Protein AF-A0A2E0QVN0-F1 (afdb_monomer)

Foldseek 3Di:
DDPVVVVVVVVVVVVVVVVVVVCVVQQDWDWDADPNDIDIDRRVCVVVVVVVVVVVVVVVVVVVVVCVVDPDPPPPPDPDDDDPDDDD

Solvent-accessible surface area (backbone atoms only — not comparable to full-atom values): 5445 Å² total; per-residue (Å²): 132,57,71,67,58,54,51,52,52,50,53,51,52,50,53,50,52,52,50,51,52,53,49,66,76,32,62,52,72,39,78,47,76,57,98,88,46,76,46,79,43,44,37,50,58,53,53,51,49,50,52,52,50,50,50,54,52,49,53,50,52,51,53,54,53,52,54,68,74,51,71,75,80,69,79,74,85,71,80,84,88,81,84,86,79,71,93,130

Sequence (88 aa):
MTTIHKIKWFTLSFIAVLFVVLVTQNTGVTTIQFLGWQMEAPRMIVISGAGLGGFLAGILAVLLLQRNRYPSHRPSTRPSPSETTMEM

pLDDT: mean 79.75, std 14.36, range [42.5, 95.56]

Nearest PDB structures (foldseek):
  2zqm-assembly1_A  TM=6.041E-01  e=7.043E+00  Thermococcus sp. JCM 11816
  1fxk-assembly1_B  TM=5.352E-01  e=9.216E+00  Methanothermobacter thermautotrophicus
  2l6r-assembly1_A  TM=3.809E-01  e=3.845E+00  Lambdavirus lambda

Radius of gyration: 28.96 Å; Cα contacts (8 Å, |Δi|>4): 29; chains: 1; bounding box: 53×73×67 Å

Mean predicted aligned error: 14.55 Å

Secondary structure (DSSP, 8-state):
--HHHHHHHHHHHHHHHHHHHHHHHT-SEEEEEETTEEEEEEHHHHHHHHHHHHHHHHHHHHHHHHHHHS-------PPP--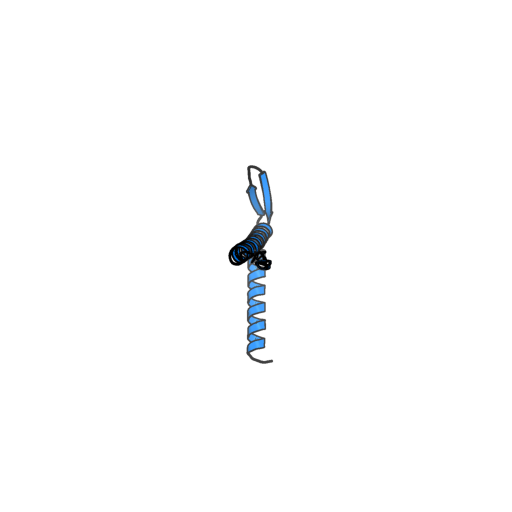------

Structure (mmCIF, N/CA/C/O backbone):
data_AF-A0A2E0QVN0-F1
#
_entry.id   AF-A0A2E0QVN0-F1
#
loop_
_atom_site.group_PDB
_atom_site.id
_atom_site.type_symbol
_atom_site.label_atom_id
_atom_site.label_alt_id
_atom_site.label_comp_id
_atom_site.label_asym_id
_atom_site.label_entity_id
_atom_site.label_seq_id
_atom_site.pdbx_PDB_ins_code
_atom_site.Cartn_x
_atom_site.Cartn_y
_atom_site.Cartn_z
_atom_site.occupancy
_atom_site.B_iso_or_equiv
_atom_site.auth_seq_id
_atom_site.auth_comp_id
_atom_site.auth_asym_id
_atom_site.auth_atom_id
_atom_site.pdbx_PDB_model_num
ATOM 1 N N . MET A 1 1 ? -8.042 -24.782 -23.897 1.00 56.94 1 MET A N 1
ATOM 2 C CA . MET A 1 1 ? -7.321 -24.008 -22.855 1.00 56.94 1 MET A CA 1
ATOM 3 C C . MET A 1 1 ? -5.921 -24.575 -22.692 1.00 56.94 1 MET A C 1
ATOM 5 O O . MET A 1 1 ? -5.796 -25.714 -22.259 1.00 56.94 1 MET A O 1
ATOM 9 N N . THR A 1 2 ? -4.887 -23.822 -23.072 1.00 72.56 2 THR A N 1
ATOM 10 C CA . THR A 1 2 ? -3.488 -24.262 -22.932 1.00 72.56 2 THR A CA 1
ATOM 11 C C . THR A 1 2 ? -3.087 -24.336 -21.457 1.00 72.56 2 THR A C 1
ATOM 13 O O . THR A 1 2 ? -3.623 -23.609 -20.620 1.00 72.56 2 THR A O 1
ATOM 16 N N . THR A 1 3 ? -2.143 -25.211 -21.119 1.00 79.62 3 THR A N 1
ATOM 17 C CA . THR A 1 3 ? -1.654 -25.459 -19.748 1.00 79.62 3 THR A CA 1
ATOM 18 C C . THR A 1 3 ? -1.215 -24.169 -19.042 1.00 79.62 3 THR A C 1
ATOM 20 O O . THR A 1 3 ? -1.484 -23.976 -17.861 1.00 79.62 3 THR A O 1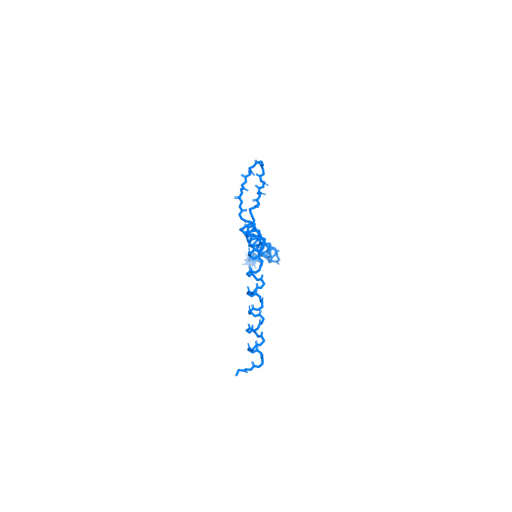
ATOM 23 N N . ILE A 1 4 ? -0.653 -23.228 -19.807 1.00 80.44 4 ILE A N 1
ATOM 24 C CA . ILE A 1 4 ? -0.251 -21.888 -19.356 1.00 80.44 4 ILE A CA 1
ATOM 25 C C . ILE A 1 4 ? -1.443 -21.060 -18.852 1.00 80.44 4 ILE A C 1
ATOM 27 O O . ILE A 1 4 ? -1.330 -20.383 -17.833 1.00 80.44 4 ILE A O 1
ATOM 31 N N . HIS A 1 5 ? -2.598 -21.120 -19.523 1.00 75.12 5 HIS A N 1
ATOM 32 C CA . HIS A 1 5 ? -3.791 -20.402 -19.065 1.00 75.12 5 HIS A CA 1
ATOM 33 C C . HIS A 1 5 ? -4.312 -20.985 -17.749 1.00 75.12 5 HIS A C 1
ATOM 35 O O . HIS A 1 5 ? -4.666 -20.227 -16.853 1.00 75.12 5 HIS A O 1
ATOM 41 N N . LYS A 1 6 ? -4.300 -22.315 -17.594 1.00 79.25 6 LYS A N 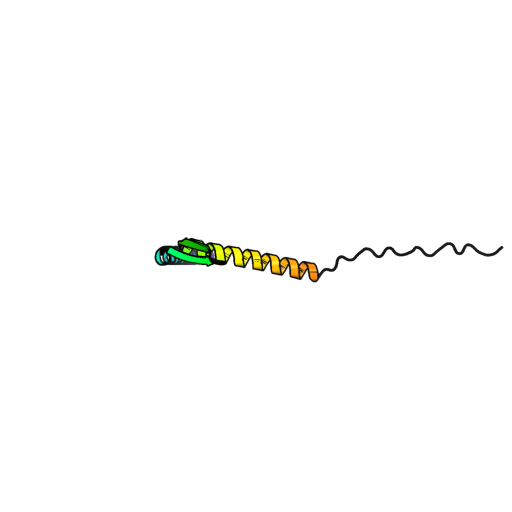1
ATOM 42 C CA . LYS A 1 6 ? -4.715 -22.972 -16.343 1.00 79.25 6 LYS A CA 1
ATOM 43 C C . LYS A 1 6 ? -3.816 -22.583 -15.167 1.00 79.25 6 LYS A C 1
ATOM 45 O O . LYS A 1 6 ? -4.333 -22.252 -14.107 1.00 79.25 6 LYS A O 1
ATOM 50 N N . ILE A 1 7 ? -2.496 -22.555 -15.374 1.00 89.06 7 ILE A N 1
ATOM 51 C CA . ILE A 1 7 ? -1.528 -22.130 -14.350 1.00 89.06 7 ILE A CA 1
ATOM 52 C C . ILE A 1 7 ? -1.757 -20.669 -13.967 1.00 89.06 7 ILE A C 1
ATOM 54 O O . ILE A 1 7 ? -1.852 -20.370 -12.786 1.00 89.06 7 ILE A O 1
ATOM 58 N N . LYS A 1 8 ? -1.933 -19.768 -14.944 1.00 88.38 8 LYS A N 1
ATOM 59 C CA . LYS A 1 8 ? -2.234 -18.354 -14.672 1.00 88.38 8 LYS A CA 1
ATOM 60 C C . LYS A 1 8 ? -3.465 -18.180 -13.784 1.00 88.38 8 LYS A C 1
ATOM 62 O O . LYS A 1 8 ? -3.398 -17.449 -12.802 1.00 88.38 8 LYS A O 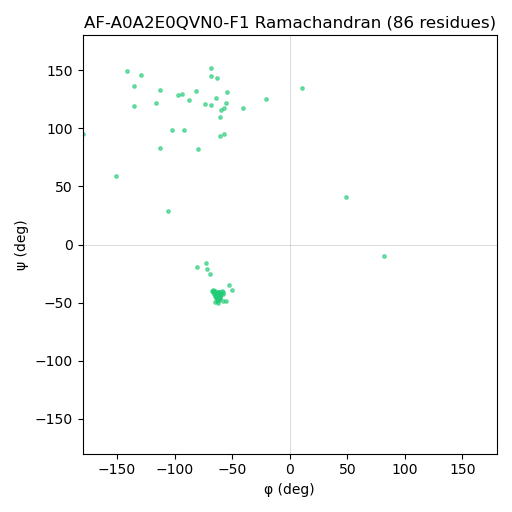1
ATOM 67 N N . TRP A 1 9 ? -4.565 -18.860 -14.106 1.00 89.88 9 TRP A N 1
ATOM 68 C CA . TRP A 1 9 ? -5.795 -18.791 -13.313 1.00 89.88 9 TRP A CA 1
ATOM 69 C C . TRP A 1 9 ? -5.632 -19.409 -11.926 1.00 89.88 9 TRP A C 1
ATOM 71 O O . TRP A 1 9 ? -6.124 -18.847 -10.951 1.00 89.88 9 TRP A O 1
ATOM 81 N N . PHE A 1 10 ? -4.898 -20.516 -11.821 1.00 91.62 10 PHE A N 1
ATOM 82 C CA . PHE A 1 10 ? -4.590 -21.135 -10.538 1.00 91.62 10 PHE A CA 1
ATOM 83 C C . PHE A 1 10 ? -3.749 -20.211 -9.651 1.00 91.62 10 PHE A C 1
ATOM 85 O O . PHE A 1 10 ? -4.109 -19.965 -8.504 1.00 91.62 10 PHE A O 1
ATOM 92 N N . THR A 1 11 ? -2.674 -19.631 -10.189 1.00 91.69 11 THR A N 1
ATOM 93 C CA . THR A 1 11 ? -1.829 -18.668 -9.474 1.00 91.69 11 THR A CA 1
ATOM 94 C C . THR A 1 11 ? -2.620 -17.431 -9.066 1.00 91.69 11 THR A C 1
ATOM 96 O O . THR A 1 11 ? -2.506 -16.990 -7.928 1.00 91.69 11 THR A O 1
ATOM 99 N N . LEU A 1 12 ? -3.459 -16.893 -9.955 1.00 92.75 12 LEU A N 1
ATOM 100 C CA . LEU A 1 12 ? -4.306 -15.744 -9.641 1.00 92.75 12 LEU A CA 1
ATOM 101 C C . LEU A 1 12 ? -5.283 -16.066 -8.503 1.00 92.75 12 LEU A C 1
ATOM 103 O O . LEU A 1 12 ? -5.403 -15.289 -7.560 1.00 92.75 12 LEU A O 1
ATOM 107 N N . SER A 1 13 ? -5.928 -17.235 -8.557 1.00 92.44 13 SER A N 1
ATOM 108 C CA . SER A 1 13 ? -6.823 -17.703 -7.498 1.00 92.44 13 SER A CA 1
ATOM 109 C C . SER A 1 13 ? -6.081 -17.894 -6.175 1.00 92.44 13 SER A C 1
ATOM 111 O O . SER A 1 13 ? -6.599 -17.527 -5.126 1.00 92.44 13 SER A O 1
ATOM 113 N N . PHE A 1 14 ? -4.865 -18.440 -6.209 1.00 94.25 14 PHE A N 1
ATOM 114 C CA . PHE A 1 14 ? -4.040 -18.630 -5.020 1.00 94.25 14 PHE A CA 1
ATOM 115 C C . PHE A 1 14 ? -3.642 -17.293 -4.381 1.00 94.25 14 PHE A C 1
ATOM 117 O O . PHE A 1 14 ? -3.805 -17.112 -3.176 1.00 94.25 14 PHE A O 1
ATOM 124 N N . ILE A 1 15 ? -3.202 -16.325 -5.192 1.00 92.88 15 ILE A N 1
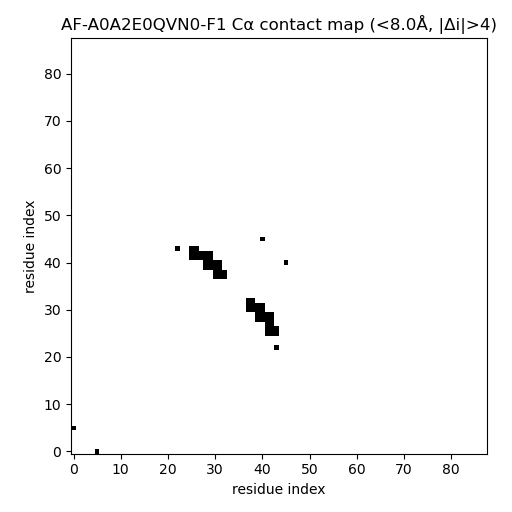ATOM 125 C CA . ILE A 1 15 ? -2.902 -14.959 -4.739 1.00 92.88 15 ILE A CA 1
ATOM 126 C C . ILE A 1 15 ? -4.151 -14.304 -4.140 1.00 92.88 15 ILE A C 1
ATOM 128 O O . ILE A 1 15 ? -4.063 -13.673 -3.090 1.00 92.88 15 ILE A O 1
ATOM 132 N N . ALA A 1 16 ? -5.316 -14.477 -4.767 1.00 91.44 16 ALA A N 1
ATOM 133 C CA . ALA A 1 16 ? -6.568 -13.924 -4.265 1.00 91.44 16 ALA A CA 1
ATOM 134 C C . ALA A 1 16 ? -6.946 -14.504 -2.892 1.00 91.44 16 ALA A C 1
ATOM 136 O O . ALA A 1 16 ? -7.290 -13.751 -1.985 1.00 91.44 16 ALA A O 1
ATOM 137 N N . VAL A 1 17 ? -6.828 -15.823 -2.704 1.00 93.69 17 VAL A N 1
ATOM 138 C CA . VAL A 1 17 ? -7.088 -16.464 -1.404 1.00 93.69 17 VAL A CA 1
ATOM 139 C C . VAL A 1 17 ? -6.105 -15.970 -0.344 1.00 93.69 17 VAL A C 1
ATOM 141 O O . VAL A 1 17 ? -6.528 -15.608 0.752 1.00 93.69 17 VAL A O 1
ATOM 144 N N . LEU A 1 18 ? -4.812 -15.888 -0.671 1.00 91.56 18 LEU A N 1
ATOM 145 C CA . LEU A 1 18 ? -3.808 -15.332 0.239 1.00 91.56 18 LEU A CA 1
ATOM 146 C C . LEU A 1 18 ? -4.134 -13.892 0.637 1.00 91.56 18 LEU A C 1
ATOM 148 O O . LEU A 1 18 ? -4.025 -13.543 1.810 1.00 91.56 18 LEU A O 1
ATOM 152 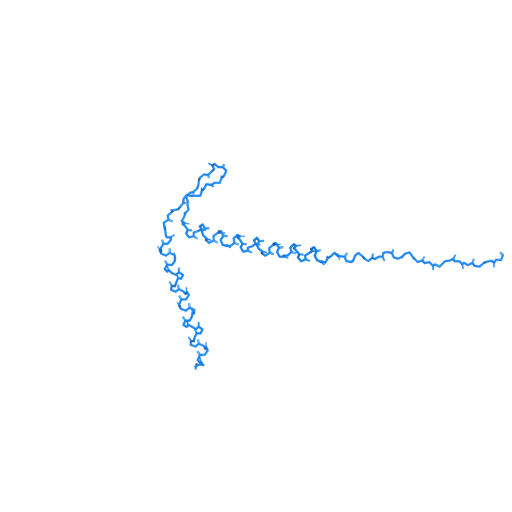N N . PHE A 1 19 ? -4.572 -13.072 -0.317 1.00 85.62 19 PHE A N 1
ATOM 153 C CA . PHE A 1 19 ? -4.984 -11.700 -0.051 1.00 85.62 19 PHE A CA 1
ATOM 154 C C . PHE A 1 19 ? -6.179 -11.644 0.907 1.00 85.62 19 PHE A C 1
ATOM 156 O O . PHE A 1 19 ? -6.149 -10.889 1.875 1.00 85.62 19 PHE A O 1
ATOM 163 N N . VAL A 1 20 ? -7.199 -12.483 0.703 1.00 87.44 20 VAL A N 1
ATOM 164 C CA . VAL A 1 20 ? -8.364 -12.561 1.601 1.00 87.44 20 VAL A CA 1
ATOM 165 C C . VAL A 1 20 ? -7.957 -12.973 3.015 1.00 87.44 20 VAL A C 1
ATOM 167 O O . VAL A 1 20 ? -8.397 -12.338 3.975 1.00 87.44 20 VAL A O 1
ATOM 170 N N . VAL A 1 21 ? -7.100 -13.990 3.159 1.00 88.19 21 VAL A N 1
ATOM 171 C CA . VAL A 1 21 ? -6.578 -14.434 4.464 1.00 88.19 21 VAL A CA 1
ATOM 172 C C . VAL A 1 21 ? -5.805 -13.308 5.145 1.00 88.19 21 VAL A C 1
ATOM 174 O O . VAL A 1 21 ? -6.023 -13.028 6.323 1.00 88.19 21 VAL A O 1
ATOM 177 N N . LEU A 1 22 ? -4.951 -12.610 4.396 1.00 82.12 22 LEU A N 1
ATOM 178 C CA . LEU A 1 22 ? -4.190 -11.475 4.901 1.00 82.12 22 LEU A CA 1
ATOM 179 C C . LEU A 1 22 ? -5.116 -10.349 5.386 1.00 82.12 22 LEU A C 1
ATOM 181 O O . LEU A 1 22 ? -4.902 -9.823 6.474 1.00 82.12 22 LEU A O 1
ATOM 185 N N . VAL A 1 23 ? -6.183 -10.036 4.645 1.00 79.62 23 VAL A N 1
ATOM 186 C CA . VAL A 1 23 ? -7.192 -9.044 5.051 1.00 79.62 23 VAL A CA 1
ATOM 187 C C . VAL A 1 23 ? -7.893 -9.468 6.340 1.00 79.62 23 VAL A C 1
ATOM 189 O O . VAL A 1 23 ? -7.960 -8.682 7.283 1.00 79.62 23 VAL A O 1
ATOM 192 N N . THR A 1 24 ? -8.391 -10.706 6.404 1.00 81.19 24 THR A N 1
ATOM 193 C CA . THR A 1 24 ? -9.159 -11.198 7.563 1.00 81.19 24 THR A CA 1
ATOM 194 C C . THR A 1 24 ? -8.312 -11.282 8.828 1.00 81.19 24 THR A C 1
ATOM 196 O O . THR A 1 24 ? -8.777 -10.879 9.895 1.00 81.19 24 THR A O 1
ATOM 199 N N . GLN A 1 25 ? -7.058 -11.725 8.719 1.00 83.12 25 GLN A N 1
ATOM 200 C CA . GLN A 1 25 ? -6.127 -11.790 9.850 1.00 83.12 25 GLN A CA 1
ATOM 201 C C . GLN A 1 25 ? -5.681 -10.405 10.345 1.00 83.12 25 GLN A C 1
ATOM 203 O O . GLN A 1 25 ? -5.342 -10.251 11.517 1.00 83.12 25 GLN A O 1
ATOM 208 N N . ASN A 1 26 ? -5.703 -9.384 9.483 1.00 78.00 26 ASN A N 1
ATOM 209 C CA . ASN A 1 26 ? -5.247 -8.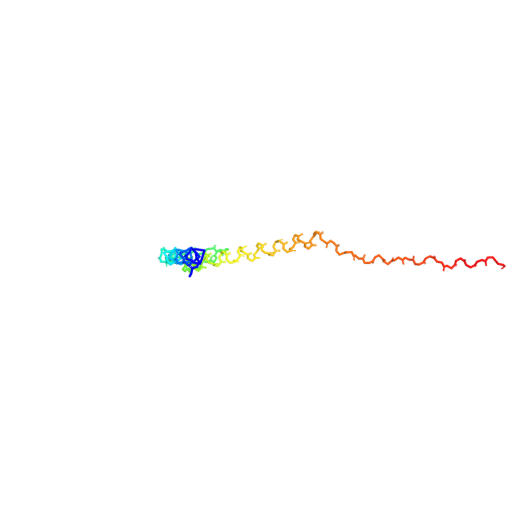027 9.802 1.00 78.00 26 ASN A CA 1
ATOM 210 C C . ASN A 1 26 ? -6.406 -7.029 9.985 1.00 78.00 26 ASN A C 1
ATOM 212 O O . ASN A 1 26 ? -6.245 -5.826 9.771 1.00 78.00 26 ASN A O 1
ATOM 216 N N . THR A 1 27 ? -7.571 -7.515 10.420 1.00 73.44 27 THR A N 1
ATOM 217 C CA . THR A 1 27 ? -8.750 -6.691 10.753 1.00 73.44 27 THR A CA 1
ATOM 218 C C . THR A 1 27 ? -8.601 -5.895 12.048 1.00 73.44 27 THR A C 1
ATOM 220 O O . THR A 1 27 ? -9.349 -4.946 12.272 1.00 73.44 27 THR A O 1
ATOM 223 N N . GLY A 1 28 ? -7.635 -6.242 12.902 1.00 81.50 28 GLY A N 1
ATOM 224 C CA . GLY A 1 28 ? -7.421 -5.530 14.157 1.00 81.50 28 GLY A CA 1
ATOM 225 C C . GLY A 1 28 ? -7.015 -4.070 13.940 1.00 81.50 28 GLY A C 1
ATOM 226 O O . GLY A 1 28 ? -6.233 -3.754 13.040 1.00 81.50 28 GLY A O 1
ATOM 227 N N . VAL A 1 29 ? -7.502 -3.189 14.810 1.00 86.12 29 VAL A N 1
ATOM 228 C CA . VAL A 1 29 ? -7.059 -1.793 14.878 1.00 86.12 29 VAL A CA 1
ATOM 229 C C . VAL A 1 29 ? -5.614 -1.711 15.372 1.00 86.12 29 VAL A C 1
ATOM 231 O O . VAL A 1 29 ? -5.168 -2.541 16.166 1.00 86.12 29 VAL A O 1
ATOM 234 N N . THR A 1 30 ? -4.862 -0.745 14.853 1.00 86.00 30 THR A N 1
ATOM 235 C CA . THR A 1 30 ? -3.534 -0.377 15.346 1.00 86.00 30 THR A CA 1
ATOM 236 C C . THR A 1 30 ? -3.485 1.119 15.583 1.00 86.00 30 THR A C 1
ATOM 238 O O . THR A 1 30 ? -4.083 1.899 14.839 1.00 86.00 30 THR A O 1
ATOM 241 N N . THR A 1 31 ? -2.739 1.515 16.603 1.00 87.88 31 THR A N 1
ATOM 242 C CA . THR A 1 31 ? -2.463 2.920 16.883 1.00 87.88 31 THR A CA 1
ATOM 243 C C . THR A 1 31 ? -1.228 3.340 16.096 1.00 87.88 31 THR A C 1
ATOM 245 O O . THR A 1 31 ? -0.171 2.717 16.194 1.00 87.88 31 THR A O 1
ATOM 248 N N . ILE A 1 32 ? -1.367 4.386 15.291 1.00 85.31 32 ILE A N 1
ATOM 249 C CA . ILE A 1 32 ? -0.270 5.075 14.621 1.00 85.31 32 ILE A CA 1
ATOM 250 C C . ILE A 1 32 ? 0.070 6.289 15.476 1.00 85.31 32 ILE A C 1
ATOM 252 O O . ILE A 1 32 ? -0.815 7.080 15.799 1.00 85.31 32 ILE A O 1
ATOM 256 N N . GLN A 1 33 ? 1.346 6.450 15.822 1.00 89.25 33 GLN A N 1
ATOM 257 C CA . GLN A 1 33 ? 1.832 7.636 16.516 1.00 89.25 33 GLN A CA 1
ATOM 258 C C . GLN A 1 33 ? 2.820 8.387 15.626 1.00 89.25 33 GLN A C 1
ATOM 260 O O . GLN A 1 33 ? 3.840 7.835 15.218 1.00 89.25 33 GLN A O 1
ATOM 265 N N . PHE A 1 34 ? 2.527 9.652 15.339 1.00 83.31 34 PHE A N 1
ATOM 266 C CA . PHE A 1 34 ? 3.395 10.521 14.553 1.00 83.31 34 PHE A CA 1
ATOM 267 C C . PHE A 1 34 ? 3.503 11.893 15.212 1.00 83.31 34 PHE A C 1
ATOM 269 O O . PHE A 1 34 ? 2.499 12.574 15.386 1.00 83.31 34 PHE A O 1
ATOM 276 N N . LEU A 1 35 ? 4.720 12.294 15.597 1.00 86.06 35 LEU A N 1
ATOM 277 C CA . LEU A 1 35 ? 4.999 13.591 16.241 1.00 86.06 35 LEU A CA 1
ATOM 278 C C . LEU A 1 35 ? 4.046 13.916 17.416 1.00 86.06 35 LEU A C 1
ATOM 280 O O . LEU A 1 35 ? 3.583 15.039 17.582 1.00 86.06 35 LEU A O 1
ATOM 284 N N . GLY A 1 36 ? 3.730 12.911 18.236 1.00 87.06 36 GLY A N 1
ATOM 285 C CA . GLY A 1 36 ? 2.828 13.064 19.384 1.00 87.06 36 GLY A CA 1
ATOM 286 C C . GLY A 1 36 ? 1.335 13.006 19.047 1.00 87.06 36 GLY A C 1
ATOM 287 O O . GLY A 1 36 ? 0.528 12.866 19.960 1.00 87.06 36 GLY A O 1
ATOM 288 N N . TRP A 1 37 ? 0.955 13.022 17.769 1.00 87.06 37 TRP A N 1
ATOM 289 C CA . TRP A 1 37 ? -0.413 12.746 17.344 1.00 87.06 37 TRP A CA 1
ATOM 290 C C . TRP A 1 37 ? -0.656 11.238 17.289 1.00 87.06 37 TRP A C 1
ATOM 292 O O . TRP A 1 37 ? 0.162 10.493 16.744 1.00 87.06 37 TRP A O 1
ATOM 302 N N . GLN A 1 38 ? -1.765 10.792 17.876 1.00 89.88 38 GLN A N 1
ATOM 303 C CA . GLN A 1 38 ? -2.188 9.396 17.869 1.00 89.88 38 GLN A CA 1
ATOM 304 C C . GLN A 1 38 ? -3.466 9.251 17.052 1.00 89.88 38 GLN A C 1
ATOM 306 O O . GLN A 1 38 ? -4.413 10.020 17.215 1.00 89.88 38 GLN A O 1
ATOM 311 N N . MET A 1 39 ? -3.481 8.252 16.178 1.00 86.81 39 MET A N 1
ATOM 312 C CA . MET A 1 39 ? -4.637 7.900 15.367 1.00 86.81 39 MET A CA 1
ATOM 313 C C . MET A 1 39 ? -4.816 6.389 15.379 1.00 86.81 39 MET A C 1
ATOM 315 O O . MET A 1 39 ? -3.856 5.640 15.210 1.00 86.81 39 MET A O 1
ATOM 319 N N . GLU A 1 40 ? -6.051 5.937 15.538 1.00 89.31 40 GLU A N 1
ATOM 320 C CA . GLU A 1 40 ? -6.396 4.531 15.384 1.00 89.31 40 GLU A CA 1
ATOM 321 C C . GLU A 1 40 ? -6.870 4.273 13.960 1.00 89.31 40 GLU A C 1
ATOM 323 O O . GLU A 1 40 ? -7.729 4.978 13.428 1.00 89.31 40 GLU A O 1
ATOM 328 N N . ALA A 1 41 ? -6.296 3.256 13.330 1.00 84.12 41 ALA A N 1
ATOM 329 C CA . ALA A 1 41 ? -6.697 2.830 12.003 1.00 84.12 41 ALA A CA 1
ATOM 330 C C . ALA A 1 41 ? -6.671 1.299 11.903 1.00 84.12 41 ALA A C 1
ATOM 332 O O . ALA A 1 41 ? -5.851 0.643 12.553 1.00 84.12 41 ALA A O 1
ATOM 333 N N . PRO A 1 42 ? -7.533 0.694 11.070 1.00 86.81 42 PRO A N 1
ATOM 334 C CA . PRO A 1 42 ? -7.424 -0.719 10.731 1.00 86.81 42 PRO A CA 1
ATOM 335 C C . PRO A 1 42 ? -6.025 -1.044 10.194 1.00 86.81 42 PRO A C 1
ATOM 337 O O . PRO A 1 42 ? -5.551 -0.366 9.278 1.00 86.81 42 PRO A O 1
ATOM 340 N N . ARG A 1 43 ? -5.375 -2.102 10.707 1.00 85.94 43 ARG A N 1
ATOM 341 C CA . ARG A 1 43 ? -4.017 -2.509 10.284 1.00 85.94 43 ARG A CA 1
ATOM 342 C C . ARG A 1 43 ? -3.877 -2.625 8.773 1.00 85.94 43 ARG A C 1
ATOM 344 O O . ARG A 1 43 ? -2.875 -2.187 8.219 1.00 85.94 43 ARG A O 1
ATOM 351 N N . MET A 1 44 ? -4.900 -3.144 8.101 1.00 83.00 44 MET A N 1
ATOM 352 C CA . MET A 1 44 ? -4.934 -3.227 6.641 1.00 83.00 44 MET A CA 1
ATOM 353 C C . MET A 1 44 ? -4.789 -1.876 5.938 1.00 83.00 44 MET A C 1
ATOM 355 O O . MET A 1 44 ? -4.074 -1.792 4.939 1.00 83.00 44 MET A O 1
ATOM 359 N N . ILE A 1 45 ? -5.428 -0.821 6.448 1.00 83.25 45 ILE A N 1
ATOM 360 C CA . ILE A 1 45 ? -5.315 0.528 5.878 1.00 83.25 45 ILE A CA 1
ATOM 361 C C . ILE A 1 45 ? -3.889 1.044 6.065 1.00 83.25 45 ILE A C 1
ATOM 363 O O . ILE A 1 45 ? -3.314 1.603 5.135 1.00 83.25 45 ILE A O 1
ATOM 367 N N . VAL A 1 46 ? -3.289 0.785 7.228 1.00 86.50 46 VAL A N 1
ATOM 368 C CA . VAL A 1 46 ? -1.912 1.195 7.530 1.00 86.50 46 VAL A CA 1
ATOM 369 C C . VAL A 1 46 ? -0.908 0.482 6.629 1.00 86.50 46 VAL A C 1
ATOM 371 O O . VAL A 1 46 ? -0.081 1.135 6.001 1.00 86.50 46 VAL A O 1
ATOM 374 N N . ILE A 1 47 ? -1.004 -0.845 6.512 1.00 85.31 47 ILE A N 1
ATOM 375 C CA . ILE A 1 47 ? -0.109 -1.657 5.676 1.00 85.31 47 ILE A CA 1
ATOM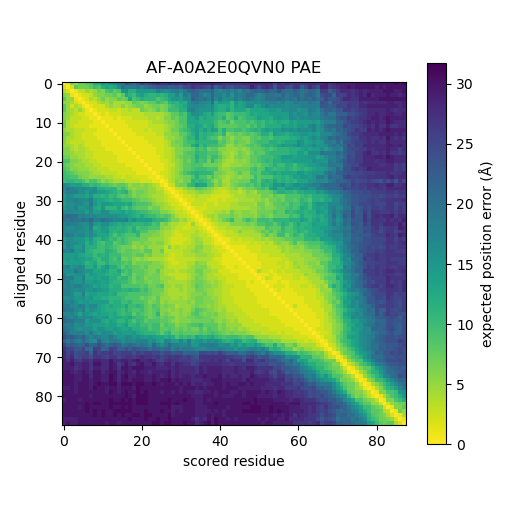 376 C C . ILE A 1 47 ? -0.258 -1.271 4.202 1.00 85.31 47 ILE A C 1
ATOM 378 O O . ILE A 1 47 ? 0.741 -1.070 3.515 1.00 85.31 47 ILE A O 1
ATOM 382 N N . SER A 1 48 ? -1.493 -1.122 3.718 1.00 86.25 48 SER A N 1
ATOM 383 C CA . SER A 1 48 ? -1.752 -0.748 2.322 1.00 86.25 48 SER A CA 1
ATOM 384 C C . SER A 1 48 ? -1.264 0.671 2.025 1.00 86.25 48 SER A C 1
ATOM 386 O O . SER A 1 48 ? -0.627 0.899 0.998 1.00 86.25 48 SER A O 1
ATOM 388 N N . GLY A 1 49 ? -1.508 1.614 2.939 1.00 86.69 49 GLY A N 1
ATOM 389 C CA . GLY A 1 49 ? -1.041 2.994 2.828 1.00 86.69 49 GLY A CA 1
ATOM 390 C C . GLY A 1 49 ? 0.483 3.098 2.848 1.00 86.69 49 GLY A C 1
ATOM 391 O O . GLY A 1 49 ? 1.059 3.771 1.996 1.00 86.69 49 GLY A O 1
ATOM 392 N N . ALA A 1 50 ? 1.147 2.380 3.756 1.00 87.81 50 ALA A N 1
ATOM 393 C CA . ALA A 1 50 ? 2.605 2.318 3.823 1.00 87.81 50 ALA A CA 1
ATOM 394 C C . ALA A 1 50 ? 3.206 1.661 2.572 1.00 87.81 50 ALA A C 1
ATOM 396 O O . ALA A 1 50 ? 4.174 2.174 2.014 1.00 87.81 50 ALA A O 1
ATOM 397 N N . GLY A 1 51 ? 2.611 0.563 2.093 1.00 90.19 51 GLY A N 1
ATOM 398 C CA . GLY A 1 51 ? 3.041 -0.121 0.875 1.00 90.19 51 GLY A CA 1
ATOM 399 C C . GLY A 1 51 ? 2.922 0.767 -0.364 1.00 90.19 51 GLY A C 1
ATOM 400 O O . GLY A 1 51 ? 3.881 0.899 -1.125 1.00 90.19 51 GLY A O 1
ATOM 401 N N . LEU A 1 52 ? 1.779 1.434 -0.540 1.00 92.19 52 LEU A N 1
ATOM 402 C CA . LEU A 1 52 ? 1.564 2.363 -1.649 1.00 92.19 52 LEU A CA 1
ATOM 403 C C . LEU A 1 52 ? 2.487 3.585 -1.553 1.00 92.19 52 LEU A C 1
ATOM 405 O O . LEU A 1 52 ? 3.101 3.972 -2.546 1.00 92.19 52 LEU A O 1
ATOM 409 N N . GLY A 1 53 ? 2.623 4.167 -0.359 1.00 92.50 53 GLY A N 1
ATOM 410 C CA . GLY A 1 53 ? 3.513 5.299 -0.109 1.00 92.50 53 GLY A CA 1
ATOM 411 C C . GLY A 1 53 ? 4.975 4.960 -0.406 1.00 92.50 53 GLY A C 1
ATOM 412 O O . GLY A 1 53 ? 5.646 5.707 -1.115 1.00 92.50 53 GLY A O 1
ATOM 413 N N . GLY A 1 54 ? 5.449 3.802 0.059 1.00 93.00 54 GLY A N 1
ATOM 414 C CA . GLY A 1 54 ? 6.794 3.303 -0.226 1.00 93.00 54 GLY A CA 1
ATOM 415 C C . GLY A 1 54 ? 7.027 3.048 -1.716 1.00 93.00 54 GLY A C 1
ATOM 416 O O . GLY A 1 54 ? 8.071 3.424 -2.247 1.00 93.00 54 GLY A O 1
ATOM 417 N N . PHE A 1 55 ? 6.044 2.479 -2.417 1.00 93.62 55 PHE A N 1
ATOM 418 C CA . PHE A 1 55 ? 6.119 2.265 -3.863 1.00 93.62 55 PHE A CA 1
ATOM 419 C C . PHE A 1 55 ? 6.244 3.583 -4.639 1.00 93.62 55 PHE A C 1
ATOM 421 O O . PHE A 1 55 ? 7.137 3.727 -5.476 1.00 93.62 55 PHE A O 1
ATOM 428 N N . LEU A 1 56 ? 5.402 4.572 -4.325 1.00 95.56 56 LEU A N 1
ATOM 429 C CA . LEU A 1 56 ? 5.452 5.895 -4.952 1.00 95.56 56 LEU A CA 1
ATOM 430 C C . LEU A 1 56 ? 6.764 6.626 -4.645 1.00 95.56 56 LEU A C 1
ATOM 432 O O . LEU A 1 56 ? 7.367 7.207 -5.549 1.00 95.56 56 LEU A O 1
ATOM 436 N N . ALA A 1 57 ? 7.240 6.559 -3.399 1.00 93.81 57 ALA A N 1
ATOM 437 C CA . ALA A 1 57 ? 8.531 7.118 -3.010 1.00 93.81 57 ALA A CA 1
ATOM 438 C C . ALA A 1 57 ? 9.689 6.457 -3.777 1.00 93.81 57 ALA A C 1
ATOM 440 O O . ALA A 1 57 ? 10.588 7.149 -4.252 1.00 93.81 57 ALA A O 1
ATOM 441 N N . GLY A 1 58 ? 9.638 5.134 -3.964 1.00 95.00 58 GLY A N 1
ATOM 442 C CA . GLY A 1 58 ? 10.601 4.386 -4.771 1.00 95.00 58 GLY A CA 1
ATOM 443 C C . GLY A 1 58 ? 10.608 4.821 -6.238 1.00 95.00 58 GLY A C 1
ATOM 444 O O . GLY A 1 58 ? 11.676 5.096 -6.784 1.00 95.00 58 GLY A O 1
ATOM 445 N N . ILE A 1 59 ? 9.433 4.961 -6.863 1.00 94.56 59 ILE A N 1
ATOM 446 C CA . ILE A 1 59 ? 9.315 5.489 -8.234 1.00 94.56 59 ILE A CA 1
ATOM 447 C C . ILE A 1 59 ? 9.933 6.884 -8.322 1.00 94.56 59 ILE A C 1
ATOM 449 O O . ILE A 1 59 ? 10.740 7.148 -9.213 1.00 94.56 59 ILE A O 1
ATOM 453 N N . LEU A 1 60 ? 9.585 7.773 -7.391 1.00 93.94 60 LEU A N 1
ATOM 454 C CA . LEU A 1 60 ? 10.101 9.137 -7.380 1.00 93.94 60 LEU A CA 1
ATOM 455 C C . LEU A 1 60 ? 11.629 9.161 -7.237 1.00 93.94 60 LEU A C 1
ATOM 457 O O . LEU A 1 60 ? 12.298 9.893 -7.963 1.00 93.94 60 LEU A O 1
ATOM 461 N N . ALA A 1 61 ? 12.190 8.327 -6.359 1.00 93.44 61 ALA A N 1
ATOM 462 C CA . ALA A 1 61 ? 13.634 8.199 -6.190 1.00 93.44 61 ALA A CA 1
ATOM 463 C C . ALA A 1 61 ? 14.327 7.743 -7.485 1.00 93.44 61 ALA A C 1
ATOM 465 O O . ALA A 1 61 ? 15.342 8.322 -7.875 1.00 93.44 61 ALA A O 1
ATOM 466 N N . VAL A 1 62 ? 13.757 6.759 -8.191 1.00 93.62 62 VAL A N 1
ATOM 467 C CA . VAL A 1 62 ? 14.276 6.295 -9.488 1.00 93.62 62 VAL A CA 1
ATOM 468 C C . VAL A 1 62 ? 14.232 7.412 -10.533 1.00 93.62 62 VAL A C 1
ATOM 470 O O . VAL A 1 62 ? 15.229 7.639 -11.218 1.00 93.62 62 VAL A O 1
ATOM 473 N N . LEU A 1 63 ? 13.122 8.148 -10.629 1.00 91.19 63 LEU A N 1
ATOM 474 C CA . LEU A 1 63 ? 12.980 9.264 -11.571 1.00 91.19 63 LEU A CA 1
ATOM 475 C C . LEU A 1 63 ? 13.983 10.391 -11.291 1.00 91.19 63 LEU A C 1
ATOM 477 O O . LEU A 1 63 ? 14.600 10.919 -12.217 1.00 91.19 63 LEU A O 1
ATOM 481 N N . LEU A 1 64 ? 14.188 10.746 -10.020 1.00 90.25 64 LEU A N 1
ATOM 482 C CA . LEU A 1 64 ? 15.175 11.754 -9.627 1.00 90.25 64 LEU A CA 1
ATOM 483 C C . LEU A 1 64 ? 16.606 11.300 -9.939 1.00 90.25 64 LEU A C 1
ATOM 485 O O . LEU A 1 64 ? 17.411 12.092 -10.431 1.00 90.25 64 LEU A O 1
ATOM 489 N N . LEU A 1 65 ? 16.916 10.020 -9.719 1.00 89.25 65 LEU A N 1
ATOM 490 C CA . LEU A 1 65 ? 18.222 9.457 -10.049 1.00 89.25 65 LEU A CA 1
ATOM 491 C C . LEU A 1 65 ? 18.471 9.455 -11.565 1.00 89.25 65 LEU A C 1
ATOM 493 O O . LEU A 1 65 ? 19.566 9.802 -12.007 1.00 89.25 65 LEU A O 1
ATOM 497 N N . GLN A 1 66 ? 17.457 9.118 -12.367 1.00 85.25 66 GLN A N 1
ATOM 498 C CA . GLN A 1 66 ? 17.527 9.188 -13.830 1.00 85.25 66 GLN A CA 1
ATOM 499 C C . GLN A 1 66 ? 17.701 10.625 -14.331 1.00 85.25 66 GLN A C 1
ATOM 501 O O . GLN A 1 66 ? 18.534 10.871 -15.202 1.00 85.25 66 GLN A O 1
ATOM 506 N N . ARG A 1 67 ? 16.989 11.591 -13.738 1.00 80.00 67 ARG A N 1
ATOM 507 C CA . ARG A 1 67 ? 17.152 13.019 -14.045 1.00 80.00 67 ARG A CA 1
ATOM 508 C C . ARG A 1 67 ? 18.583 13.498 -13.786 1.00 80.00 67 ARG A C 1
ATOM 510 O O . ARG A 1 67 ? 19.118 14.248 -14.591 1.00 80.00 67 ARG A O 1
ATOM 517 N N . ASN A 1 68 ? 19.223 13.047 -12.707 1.00 74.44 68 ASN A N 1
ATOM 518 C CA . ASN A 1 68 ? 20.616 13.405 -12.415 1.00 74.44 68 ASN A CA 1
ATOM 519 C C . ASN A 1 68 ? 21.637 12.734 -13.352 1.00 74.44 68 ASN A C 1
ATOM 521 O O . ASN A 1 68 ? 22.758 13.219 -13.479 1.00 74.44 68 ASN A O 1
ATOM 525 N N . ARG A 1 69 ? 21.273 11.622 -14.005 1.00 70.44 69 ARG A N 1
ATOM 526 C CA . ARG A 1 69 ? 22.126 10.906 -14.974 1.00 70.44 69 ARG A CA 1
ATOM 527 C C . ARG A 1 69 ? 22.120 11.544 -16.366 1.00 70.44 69 ARG A C 1
ATOM 529 O O . ARG A 1 69 ? 23.054 11.308 -17.123 1.00 70.44 69 ARG A O 1
ATOM 536 N N . TYR A 1 70 ? 21.114 12.359 -16.683 1.00 59.03 70 TYR A N 1
ATOM 537 C CA . TYR A 1 70 ? 21.064 13.182 -17.891 1.00 59.03 70 TYR A CA 1
ATOM 538 C C . TYR A 1 70 ? 21.139 14.665 -17.510 1.00 59.03 70 TYR A C 1
ATOM 540 O O . TYR A 1 70 ? 20.105 15.334 -17.434 1.00 59.03 70 TYR A O 1
ATOM 548 N N . PRO A 1 71 ? 22.342 15.227 -17.280 1.00 59.22 71 PRO A N 1
ATOM 549 C CA . PRO A 1 71 ? 22.481 16.671 -17.311 1.00 59.22 71 PRO A CA 1
ATOM 550 C C . PRO A 1 71 ? 22.057 17.116 -18.711 1.00 59.22 71 PRO A C 1
ATOM 552 O O . PRO A 1 71 ? 22.676 16.714 -19.701 1.00 59.22 71 PRO A O 1
ATOM 555 N N . SER A 1 72 ? 20.965 17.886 -18.796 1.00 57.84 72 SER A N 1
ATOM 556 C CA . SER A 1 72 ? 20.534 18.532 -20.035 1.00 57.84 72 SER A CA 1
ATOM 557 C C . SER A 1 72 ? 21.768 19.064 -20.744 1.00 57.84 72 SER A C 1
ATOM 559 O O . SER A 1 72 ? 22.467 19.922 -20.201 1.00 57.84 72 SER A O 1
ATOM 561 N N . HIS A 1 73 ? 22.044 18.542 -21.940 1.00 56.56 73 HIS A N 1
ATOM 562 C CA . HIS A 1 73 ? 22.939 19.197 -22.876 1.00 56.56 73 HIS A CA 1
ATOM 563 C C . HIS A 1 73 ? 22.360 20.591 -23.106 1.00 56.56 73 HIS A C 1
ATOM 565 O O . HIS A 1 73 ? 21.438 20.771 -23.900 1.00 56.56 73 HIS A O 1
ATOM 571 N N . ARG A 1 74 ? 22.852 21.581 -22.353 1.00 60.09 74 ARG A N 1
ATOM 572 C CA . ARG A 1 74 ? 22.697 22.978 -22.736 1.00 60.09 74 ARG A CA 1
ATOM 573 C C . ARG A 1 74 ? 23.290 23.062 -24.140 1.00 60.09 74 ARG A C 1
ATOM 575 O O . ARG A 1 74 ? 24.457 22.692 -24.291 1.00 60.09 74 ARG A O 1
ATOM 582 N N . PRO A 1 75 ? 22.532 23.499 -25.158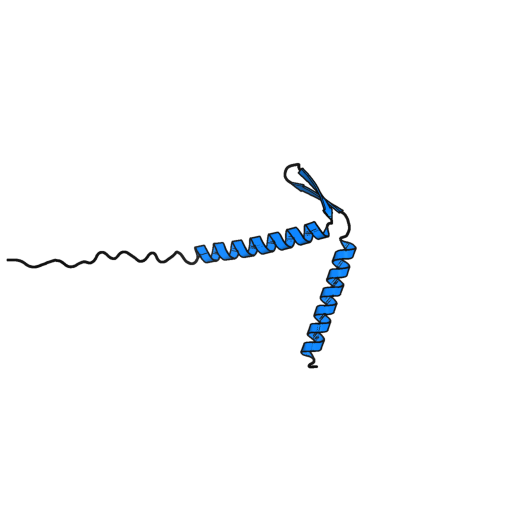 1.00 52.47 75 PRO A N 1
ATOM 583 C CA . PRO A 1 75 ? 23.146 23.813 -26.429 1.00 52.47 75 PRO A CA 1
ATOM 584 C C . PRO A 1 75 ? 24.212 24.865 -26.138 1.00 52.47 75 PRO A C 1
ATOM 586 O O . PRO A 1 75 ? 23.924 25.930 -25.592 1.00 52.47 75 PRO A O 1
ATOM 589 N N . SER A 1 76 ? 25.464 24.504 -26.406 1.00 54.91 76 SER A N 1
ATOM 590 C CA . SER A 1 76 ? 26.586 25.420 -26.320 1.00 54.91 76 SER A CA 1
ATOM 591 C C . SER A 1 76 ? 26.298 26.539 -27.311 1.00 54.91 76 SER A C 1
ATOM 593 O O . SER A 1 76 ? 26.329 26.306 -28.519 1.00 54.91 76 SER A O 1
ATOM 595 N N . THR A 1 77 ? 25.992 27.739 -26.820 1.00 59.28 77 THR A N 1
ATOM 596 C CA . THR A 1 77 ? 26.042 28.953 -27.634 1.00 59.28 77 THR A CA 1
ATOM 597 C C . THR A 1 77 ? 27.484 29.086 -28.111 1.00 59.28 77 THR A C 1
ATOM 599 O O . THR A 1 77 ? 28.361 29.532 -27.377 1.00 59.28 77 THR A O 1
ATOM 602 N N . ARG A 1 78 ? 27.761 28.563 -29.305 1.00 53.34 78 ARG A N 1
ATOM 603 C CA . ARG A 1 78 ? 29.059 28.656 -29.966 1.00 53.34 78 ARG A CA 1
ATOM 604 C C . ARG A 1 78 ? 29.185 30.105 -30.451 1.00 53.34 78 ARG A C 1
ATOM 606 O O . ARG A 1 78 ? 28.319 30.527 -31.216 1.00 53.34 78 ARG A O 1
ATOM 613 N N . PRO A 1 79 ? 30.194 30.884 -30.026 1.00 54.78 79 PRO A N 1
ATOM 614 C CA . PRO A 1 79 ? 30.458 32.166 -30.659 1.00 54.78 79 PRO A CA 1
ATOM 615 C C . PRO A 1 79 ? 30.860 31.880 -32.108 1.00 54.78 79 PRO A C 1
ATOM 617 O O . PRO A 1 79 ? 31.745 31.058 -32.344 1.00 54.78 79 PRO A O 1
ATOM 620 N N . SER A 1 80 ? 30.177 32.503 -33.066 1.00 50.72 80 SER A N 1
ATOM 621 C CA . SER A 1 80 ? 30.563 32.459 -34.476 1.00 50.72 80 SER A CA 1
ATOM 622 C C . SER A 1 80 ? 31.875 33.234 -34.653 1.00 50.72 80 SER A C 1
ATOM 624 O O . SER A 1 80 ? 31.893 34.422 -34.330 1.00 50.72 80 SER A O 1
ATOM 626 N N . PRO A 1 81 ? 32.970 32.617 -35.131 1.00 63.59 81 PRO A N 1
ATOM 627 C CA . PRO A 1 81 ? 34.209 33.314 -35.423 1.00 63.59 81 PRO A CA 1
ATOM 628 C C . PRO A 1 81 ? 34.320 33.519 -36.933 1.00 63.59 81 PRO A C 1
ATOM 630 O O . PRO A 1 81 ? 34.722 32.598 -37.635 1.00 63.59 81 PRO A O 1
ATOM 633 N N . SER A 1 82 ? 33.973 34.705 -37.432 1.00 59.56 82 SER A N 1
ATOM 634 C CA . SER A 1 82 ? 34.447 35.178 -38.741 1.00 59.56 82 SER A CA 1
ATOM 635 C C . SER A 1 82 ? 33.898 36.566 -39.053 1.00 59.56 82 SER A C 1
ATOM 637 O O . SER A 1 82 ? 32.812 36.685 -39.606 1.00 59.56 82 SER A O 1
ATOM 639 N N . GLU A 1 83 ? 34.679 37.594 -38.744 1.00 56.69 83 GLU A N 1
ATOM 640 C CA . GLU A 1 83 ? 34.798 38.773 -39.611 1.00 56.69 83 GLU A CA 1
ATOM 641 C C . GLU A 1 83 ? 36.200 39.372 -39.418 1.00 56.69 83 GLU A C 1
ATOM 643 O O . GLU A 1 83 ? 36.407 40.503 -38.997 1.00 56.69 83 GLU A O 1
ATOM 648 N N . THR A 1 84 ? 37.212 38.546 -39.703 1.00 57.62 84 THR A N 1
ATOM 649 C CA . THR A 1 84 ? 38.512 39.046 -40.154 1.00 57.62 84 THR A CA 1
ATOM 650 C C . THR A 1 84 ? 38.354 39.352 -41.640 1.00 57.62 84 THR A C 1
ATOM 652 O O . THR A 1 84 ? 38.671 38.521 -42.488 1.00 57.62 84 THR A O 1
ATOM 655 N N . THR A 1 85 ? 37.800 40.521 -41.954 1.00 57.59 85 THR A N 1
ATOM 656 C CA . THR A 1 85 ? 37.866 41.079 -43.307 1.00 57.59 85 THR A CA 1
ATOM 657 C C . THR A 1 85 ? 39.096 41.971 -43.375 1.00 57.59 85 THR A C 1
ATOM 659 O O . THR A 1 85 ? 39.119 43.074 -42.844 1.00 57.59 85 THR A O 1
ATOM 662 N N . MET A 1 86 ? 40.125 41.340 -43.934 1.00 51.12 86 MET A N 1
ATOM 663 C CA . MET A 1 86 ? 41.308 41.816 -44.646 1.00 51.12 86 MET A CA 1
ATOM 664 C C . MET A 1 86 ? 41.649 43.311 -44.649 1.00 51.12 86 MET A C 1
ATOM 666 O O . MET A 1 86 ? 40.841 44.174 -44.975 1.00 51.12 86 MET A O 1
ATOM 670 N N . GLU A 1 87 ? 42.940 43.519 -44.402 1.00 44.91 87 GLU A N 1
ATOM 671 C CA . GLU A 1 87 ? 43.801 44.572 -44.933 1.00 44.91 87 GLU A CA 1
ATOM 672 C C . GLU A 1 87 ? 43.301 45.229 -46.235 1.00 44.91 87 GLU A C 1
ATOM 674 O O . GLU A 1 87 ? 43.111 44.551 -47.246 1.00 44.91 87 GLU A O 1
ATOM 679 N N . MET A 1 88 ? 43.168 46.559 -46.202 1.00 42.50 88 MET A N 1
ATOM 680 C CA . MET A 1 88 ? 43.724 47.511 -47.177 1.00 42.50 88 MET A CA 1
ATOM 681 C C . MET A 1 88 ? 43.793 48.907 -46.559 1.00 42.50 88 MET A C 1
ATOM 683 O O . MET A 1 88 ? 42.813 49.303 -45.889 1.00 42.50 88 MET A O 1
#